Protein AF-L2FT21-F1 (afdb_monomer_lite)

Foldseek 3Di:
DDPDDDDDDDDLPQPPVNDPDCVPQPDPPQEKA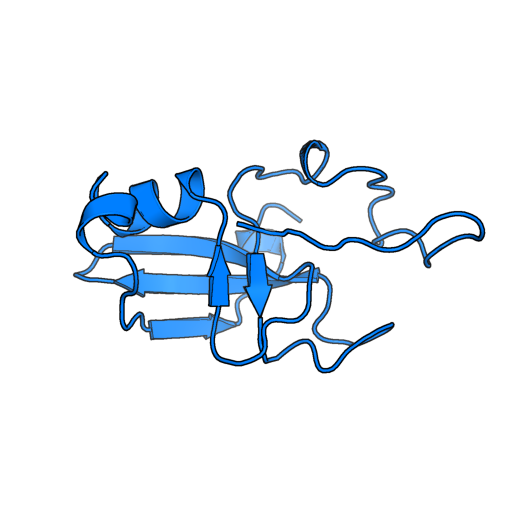AQQQVDRPRPLAQWWKWWADPNDIDIHGHHHHDVHGIDGDLVRQCSRVVNCCVVVVDDDIDIDTDDSVSSVD

Structure (mmCIF, N/CA/C/O backbone):
data_AF-L2FT21-F1
#
_entry.id   AF-L2FT21-F1
#
loop_
_atom_site.group_PDB
_atom_site.id
_atom_site.type_symbol
_atom_site.label_atom_id
_atom_site.label_alt_id
_atom_site.label_comp_id
_atom_site.label_asym_id
_atom_site.label_entity_id
_atom_site.label_seq_id
_atom_site.pdbx_PDB_ins_code
_atom_site.Cartn_x
_atom_site.Cartn_y
_atom_site.Cartn_z
_atom_site.occupancy
_atom_site.B_iso_or_equiv
_atom_site.auth_seq_id
_atom_site.auth_comp_id
_atom_site.auth_asym_id
_atom_site.auth_atom_id
_atom_site.pdbx_PDB_model_num
ATOM 1 N N . MET A 1 1 ? 5.868 16.435 5.038 1.00 33.75 1 MET A N 1
ATOM 2 C CA . MET A 1 1 ? 5.355 15.575 3.954 1.00 33.75 1 MET A CA 1
ATOM 3 C C . MET A 1 1 ? 5.964 16.078 2.662 1.00 33.75 1 MET A C 1
ATOM 5 O O . MET A 1 1 ? 5.374 16.906 1.987 1.00 33.75 1 MET A O 1
ATOM 9 N N . THR A 1 2 ? 7.195 15.671 2.380 1.00 24.69 2 THR A N 1
ATOM 10 C CA . THR A 1 2 ? 7.812 15.947 1.085 1.00 24.69 2 THR A CA 1
ATOM 11 C C . THR A 1 2 ? 7.735 14.632 0.348 1.00 24.69 2 THR A C 1
ATOM 13 O O . THR A 1 2 ? 8.302 13.647 0.805 1.00 24.69 2 THR A O 1
ATOM 16 N N . VAL A 1 3 ? 6.956 14.606 -0.724 1.00 39.00 3 VAL A N 1
ATOM 17 C CA . VAL A 1 3 ? 7.134 13.666 -1.825 1.00 39.00 3 VAL A CA 1
ATOM 18 C C . VAL A 1 3 ? 8.118 14.378 -2.748 1.00 39.00 3 VAL A C 1
ATOM 20 O O . VAL A 1 3 ? 7.698 15.285 -3.467 1.00 39.00 3 VAL A O 1
ATOM 23 N N . PRO A 1 4 ? 9.432 14.098 -2.701 1.00 31.39 4 PRO A N 1
ATOM 24 C CA . PRO A 1 4 ? 10.291 14.495 -3.788 1.00 31.39 4 PRO A CA 1
ATOM 25 C C . PRO A 1 4 ? 10.144 13.407 -4.846 1.00 31.39 4 PRO A C 1
ATOM 27 O O . PRO A 1 4 ? 10.786 12.366 -4.771 1.00 31.39 4 PRO A O 1
ATOM 30 N N . ALA A 1 5 ? 9.292 13.661 -5.832 1.00 50.59 5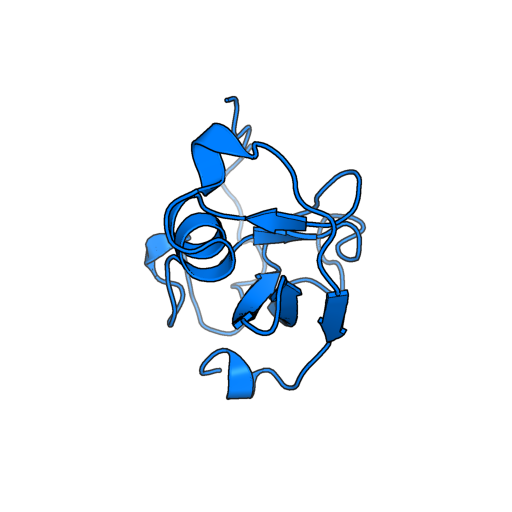 ALA A N 1
ATOM 31 C CA . ALA A 1 5 ? 9.537 13.137 -7.162 1.00 50.59 5 ALA A CA 1
ATOM 32 C C . ALA A 1 5 ? 10.454 14.139 -7.885 1.00 50.59 5 ALA A C 1
ATOM 34 O O . ALA A 1 5 ? 10.022 15.261 -8.153 1.00 50.59 5 ALA A O 1
ATOM 35 N N . PRO A 1 6 ? 11.704 13.774 -8.206 1.00 40.84 6 PRO A N 1
ATOM 36 C CA . PRO A 1 6 ? 12.435 14.356 -9.325 1.00 40.84 6 PRO A CA 1
ATOM 37 C C . PRO A 1 6 ? 12.613 13.243 -10.384 1.00 40.84 6 PRO A C 1
ATOM 39 O O . PRO A 1 6 ? 13.090 12.163 -10.062 1.00 40.84 6 PRO A O 1
ATOM 42 N N . SER A 1 7 ? 12.291 13.355 -11.677 1.00 38.41 7 SER A N 1
ATOM 43 C CA . SER A 1 7 ? 12.218 14.505 -12.594 1.00 38.41 7 SER A CA 1
ATOM 44 C C . SER A 1 7 ? 11.678 14.003 -13.960 1.00 38.41 7 SER A C 1
ATOM 46 O O . SER A 1 7 ? 11.978 12.858 -14.303 1.00 38.41 7 SER A O 1
ATOM 48 N N . PRO A 1 8 ? 10.999 14.799 -14.813 1.00 59.09 8 PRO A N 1
ATOM 49 C CA . PRO A 1 8 ? 11.028 14.600 -16.271 1.00 59.09 8 PRO A CA 1
ATOM 50 C C . PRO A 1 8 ? 12.165 15.458 -16.889 1.00 59.09 8 PRO A C 1
ATOM 52 O O . PRO A 1 8 ? 12.589 16.401 -16.218 1.00 59.09 8 PRO A O 1
ATOM 55 N N . PRO A 1 9 ? 12.682 15.217 -18.121 1.00 52.50 9 PRO A N 1
ATOM 56 C CA . PRO A 1 9 ? 12.021 14.572 -19.263 1.00 52.50 9 PRO A CA 1
ATOM 57 C C . PRO A 1 9 ? 12.931 13.616 -20.076 1.00 52.50 9 PRO A C 1
ATOM 59 O O . PRO A 1 9 ? 13.885 14.046 -20.715 1.00 52.50 9 PRO A O 1
ATOM 62 N N . SER A 1 10 ? 12.627 12.322 -20.116 1.00 39.94 10 SER A N 1
ATOM 63 C CA . SER A 1 10 ? 13.055 11.332 -21.135 1.00 39.94 10 SER A CA 1
ATOM 64 C C . SER A 1 10 ? 12.437 10.002 -20.717 1.00 39.94 10 SER A C 1
ATOM 66 O O . SER A 1 10 ? 12.293 9.803 -19.512 1.00 39.94 10 SER A O 1
ATOM 68 N N . PRO A 1 11 ? 11.962 9.152 -21.643 1.00 42.22 11 PRO A N 1
ATOM 69 C CA . PRO A 1 11 ? 10.893 8.218 -21.339 1.00 42.22 11 PRO A CA 1
ATOM 70 C C . PRO A 1 11 ? 11.384 7.251 -20.267 1.00 42.22 11 PRO A C 1
ATOM 72 O O . PRO A 1 11 ? 12.195 6.368 -20.541 1.00 42.22 11 PRO A O 1
ATOM 75 N N . ALA A 1 12 ? 10.884 7.414 -19.037 1.00 42.59 12 ALA A N 1
ATOM 76 C CA . ALA A 1 12 ? 10.812 6.282 -18.137 1.00 42.59 12 ALA A CA 1
ATOM 77 C C . ALA A 1 12 ? 10.160 5.176 -18.971 1.00 42.59 12 ALA A C 1
ATOM 79 O O . ALA A 1 12 ? 9.180 5.493 -19.664 1.00 42.59 12 ALA A O 1
ATOM 80 N N . PRO A 1 13 ? 10.717 3.949 -19.001 1.00 41.47 13 PRO A N 1
ATOM 81 C CA . PRO A 1 13 ? 10.036 2.849 -19.657 1.00 41.47 13 PRO A CA 1
ATOM 82 C C . PRO A 1 13 ? 8.629 2.909 -19.103 1.00 41.47 13 PRO A C 1
ATOM 84 O O . PRO A 1 13 ? 8.450 2.891 -17.882 1.00 41.47 13 PRO A O 1
ATOM 87 N N . THR A 1 14 ? 7.677 3.193 -19.993 1.00 44.28 14 THR A N 1
ATOM 88 C CA . THR A 1 14 ? 6.263 3.276 -19.669 1.00 44.28 14 THR A CA 1
ATOM 89 C C . THR A 1 14 ? 6.029 2.170 -18.668 1.00 44.28 14 THR A C 1
ATOM 91 O O . THR A 1 14 ? 6.322 1.017 -19.004 1.00 44.28 14 THR A O 1
ATOM 94 N N . ALA A 1 15 ? 5.571 2.498 -17.446 1.00 46.62 15 ALA A N 1
ATOM 95 C CA . ALA A 1 15 ? 4.937 1.484 -16.609 1.00 46.62 15 ALA A CA 1
ATOM 96 C C . ALA A 1 15 ? 4.114 0.650 -17.595 1.00 46.62 15 ALA A C 1
ATOM 98 O O . ALA A 1 15 ? 3.443 1.307 -18.397 1.00 46.62 15 ALA A O 1
ATOM 99 N N . PRO A 1 16 ? 4.262 -0.687 -17.674 1.00 46.19 16 PRO A N 1
ATOM 100 C CA . PRO A 1 16 ? 3.936 -1.485 -18.871 1.00 46.19 16 PRO A CA 1
ATOM 101 C C . PRO A 1 16 ? 2.539 -1.241 -19.489 1.00 46.19 16 PRO A C 1
ATOM 103 O O . PRO A 1 16 ? 2.264 -1.649 -20.611 1.00 46.19 16 PRO A O 1
ATOM 106 N N . ASN A 1 17 ? 1.695 -0.502 -18.771 1.00 51.22 17 ASN A N 1
ATOM 107 C CA . ASN A 1 17 ? 0.319 -0.114 -19.010 1.00 51.22 17 ASN A CA 1
ATOM 108 C C . ASN A 1 17 ? 0.119 1.372 -19.435 1.00 51.22 17 ASN A C 1
ATOM 110 O O . ASN A 1 17 ? -1.013 1.844 -19.463 1.00 51.22 17 ASN A O 1
ATOM 114 N N . GLY A 1 18 ? 1.172 2.146 -19.739 1.00 54.28 18 GLY A N 1
ATOM 115 C CA . GLY A 1 18 ? 1.067 3.508 -20.303 1.00 54.28 18 GLY A CA 1
ATOM 116 C C . GLY A 1 18 ? 0.664 4.626 -19.325 1.00 54.28 18 GLY A C 1
ATOM 117 O O . GLY A 1 18 ? 0.209 5.689 -19.748 1.00 54.28 18 GLY A O 1
ATOM 118 N N . TRP A 1 19 ? 0.808 4.420 -18.015 1.00 59.34 19 TRP A N 1
ATOM 119 C CA . TRP A 1 19 ? 0.395 5.405 -17.010 1.00 59.34 19 TRP A CA 1
ATOM 120 C C . TRP A 1 19 ? 1.408 6.544 -16.854 1.00 59.34 19 TRP A C 1
ATOM 122 O O . TRP A 1 19 ? 2.566 6.314 -16.517 1.00 59.34 19 TRP A O 1
ATOM 132 N N . GLN A 1 20 ? 0.954 7.784 -17.072 1.00 62.22 20 GLN A N 1
ATOM 133 C CA . GLN A 1 20 ? 1.779 8.996 -16.944 1.00 62.22 20 GLN A CA 1
ATOM 134 C C . GLN A 1 20 ? 1.686 9.662 -15.564 1.00 62.22 20 GLN A C 1
ATOM 136 O O . GLN A 1 20 ? 2.562 10.438 -15.191 1.00 62.22 20 GLN A O 1
ATOM 141 N N . THR A 1 21 ? 0.631 9.373 -14.801 1.00 65.25 21 THR A N 1
ATOM 142 C CA . THR A 1 21 ? 0.407 9.926 -13.462 1.00 65.25 21 THR A CA 1
ATOM 143 C C . THR A 1 21 ? -0.044 8.822 -12.510 1.00 65.25 21 THR A C 1
ATOM 145 O O . THR A 1 21 ? -0.665 7.842 -12.922 1.00 65.25 21 THR A O 1
ATOM 148 N N . GLN A 1 22 ? 0.231 8.996 -11.216 1.00 65.62 22 GLN A N 1
ATOM 149 C CA . GLN A 1 22 ? -0.225 8.081 -10.161 1.00 65.62 22 GLN A CA 1
ATOM 150 C C . GLN A 1 22 ? -1.755 7.923 -10.138 1.00 65.62 22 GLN A C 1
ATOM 152 O O . GLN A 1 22 ? -2.261 6.850 -9.826 1.00 65.62 22 GLN A O 1
ATOM 157 N N . ALA A 1 23 ? -2.488 8.973 -10.519 1.00 62.81 23 ALA A N 1
ATOM 158 C CA . ALA A 1 23 ? -3.946 8.965 -10.606 1.00 62.81 23 ALA A CA 1
ATOM 159 C C . ALA A 1 23 ? -4.488 8.051 -11.721 1.00 62.81 23 ALA A C 1
ATOM 161 O O . ALA A 1 23 ? -5.631 7.616 -11.641 1.00 62.81 23 ALA A O 1
ATOM 162 N N . ASN A 1 24 ? -3.673 7.735 -12.734 1.00 65.25 24 ASN A N 1
ATOM 163 C CA . ASN A 1 24 ? -4.069 6.868 -13.845 1.00 65.25 24 ASN A CA 1
ATOM 164 C C . ASN A 1 24 ? -3.871 5.375 -13.534 1.00 65.25 24 ASN A C 1
ATOM 166 O O . ASN A 1 24 ? -4.191 4.529 -14.367 1.00 65.25 24 ASN A O 1
ATOM 170 N N . VAL A 1 25 ? -3.347 5.039 -12.350 1.00 69.62 25 VAL A N 1
ATOM 171 C CA . VAL A 1 25 ? -3.252 3.656 -11.881 1.00 69.62 25 VAL A CA 1
ATOM 172 C C . VAL A 1 25 ? -4.663 3.105 -11.682 1.00 69.62 25 VAL A C 1
ATOM 174 O O . VAL A 1 25 ? -5.472 3.716 -10.986 1.00 69.62 25 VAL A O 1
ATOM 177 N N . ALA A 1 26 ? -4.944 1.927 -12.248 1.00 64.88 26 ALA A N 1
ATOM 178 C CA . ALA A 1 26 ? -6.282 1.319 -12.301 1.00 64.88 26 ALA A CA 1
ATOM 179 C C . ALA A 1 26 ? -7.010 1.220 -10.945 1.00 64.88 26 ALA A C 1
ATOM 181 O O . ALA A 1 26 ? -8.236 1.148 -10.905 1.00 64.88 26 ALA A O 1
ATOM 182 N N . ARG A 1 27 ? -6.270 1.218 -9.830 1.00 71.62 27 ARG A N 1
ATOM 183 C CA . ARG A 1 27 ? -6.818 1.159 -8.469 1.00 71.62 27 ARG A CA 1
ATOM 184 C C . ARG A 1 27 ? -6.350 2.306 -7.579 1.00 71.62 27 ARG A C 1
ATOM 186 O O . ARG A 1 27 ? -6.212 2.110 -6.380 1.00 71.62 27 ARG A O 1
ATOM 193 N N . PHE A 1 28 ? -6.083 3.496 -8.115 1.00 72.62 28 PHE A N 1
ATOM 194 C CA . PHE A 1 28 ? -5.833 4.660 -7.258 1.00 72.62 28 PHE A CA 1
ATOM 195 C C . PHE A 1 28 ? -6.987 4.833 -6.239 1.00 72.62 28 PHE A C 1
ATOM 197 O O . PHE A 1 28 ? -8.149 4.728 -6.636 1.00 72.62 28 PHE A O 1
ATOM 204 N N . PRO A 1 29 ? -6.716 5.079 -4.939 1.00 79.69 29 PRO A N 1
ATOM 205 C CA . PRO A 1 29 ? -5.433 5.416 -4.312 1.00 79.69 29 PRO A CA 1
ATOM 206 C C . PRO A 1 29 ? -4.638 4.229 -3.723 1.00 79.69 29 PRO A C 1
ATOM 208 O O . PRO A 1 29 ? -3.766 4.452 -2.889 1.00 79.69 29 PRO A O 1
ATOM 211 N N . TYR A 1 30 ? -4.893 2.977 -4.113 1.00 88.12 30 TYR A N 1
ATOM 212 C CA . TYR A 1 30 ? -4.177 1.787 -3.620 1.00 88.12 30 TYR A CA 1
ATOM 213 C C . TYR A 1 30 ? -2.785 1.613 -4.247 1.00 88.12 30 TYR A C 1
ATOM 215 O O . TYR A 1 30 ? -2.481 0.626 -4.919 1.00 88.12 30 TYR A O 1
ATOM 223 N N . ILE A 1 31 ? -1.925 2.596 -4.012 1.00 87.38 31 ILE A N 1
ATOM 224 C CA . ILE A 1 31 ? -0.532 2.617 -4.453 1.00 87.38 31 ILE A CA 1
ATOM 225 C C . ILE A 1 31 ? 0.381 2.995 -3.290 1.00 87.38 31 ILE A C 1
ATOM 227 O O . ILE A 1 31 ? -0.049 3.628 -2.318 1.00 87.38 31 ILE A O 1
ATOM 231 N N . GLY A 1 32 ? 1.654 2.636 -3.403 1.00 87.81 32 GLY A N 1
ATOM 232 C CA . GLY A 1 32 ? 2.650 3.037 -2.427 1.00 87.81 32 GLY A CA 1
ATOM 233 C C . GLY A 1 32 ? 4.081 2.756 -2.851 1.00 87.81 32 GLY A C 1
ATOM 234 O O . GLY A 1 32 ? 4.341 2.134 -3.882 1.00 87.81 32 GLY A O 1
ATOM 235 N N . GLY A 1 33 ? 5.006 3.226 -2.025 1.00 87.75 33 GLY A N 1
ATOM 236 C CA . GLY A 1 33 ? 6.401 2.831 -2.087 1.00 87.75 33 GLY A CA 1
ATOM 237 C C . GLY A 1 33 ? 6.653 1.557 -1.285 1.00 87.75 33 GLY A C 1
ATOM 238 O O . GLY A 1 33 ? 5.979 1.327 -0.280 1.00 87.75 33 GLY A O 1
ATOM 239 N N . SER A 1 34 ? 7.627 0.756 -1.708 1.00 88.56 34 SER A N 1
ATOM 240 C CA . SER A 1 34 ? 8.079 -0.451 -1.010 1.00 88.56 34 SER A CA 1
ATOM 241 C C . SER A 1 34 ? 9.603 -0.495 -0.952 1.00 88.56 34 SER A C 1
ATOM 243 O O . SER A 1 34 ? 10.277 -0.086 -1.898 1.00 88.56 34 SER A O 1
ATOM 245 N N . ASP A 1 35 ? 10.149 -1.021 0.136 1.00 88.38 35 ASP A N 1
ATOM 246 C CA . ASP A 1 35 ? 11.575 -1.338 0.262 1.00 88.38 35 ASP A CA 1
ATOM 247 C C . ASP A 1 35 ? 12.032 -2.483 -0.650 1.00 88.38 35 ASP A C 1
ATOM 249 O O . ASP A 1 35 ? 13.213 -2.577 -0.983 1.00 88.38 35 ASP A O 1
ATOM 253 N N . ALA A 1 36 ? 11.101 -3.291 -1.164 1.00 85.44 36 ALA A N 1
ATOM 254 C CA . ALA A 1 36 ? 11.385 -4.252 -2.223 1.00 85.44 36 ALA A CA 1
ATOM 255 C C . ALA A 1 36 ? 11.834 -3.565 -3.530 1.00 85.44 36 ALA A C 1
ATOM 257 O O . ALA A 1 36 ? 12.539 -4.170 -4.346 1.00 85.44 36 ALA A O 1
ATOM 258 N N . ILE A 1 37 ? 11.458 -2.302 -3.757 1.00 82.88 37 ILE A N 1
ATOM 259 C CA . ILE A 1 37 ? 11.875 -1.525 -4.928 1.00 82.88 37 ILE A CA 1
ATOM 260 C C . ILE A 1 37 ? 13.223 -0.878 -4.618 1.00 82.88 37 ILE A C 1
ATOM 262 O O . ILE A 1 37 ? 13.286 0.273 -4.225 1.00 82.88 37 ILE A O 1
ATOM 266 N N . ALA A 1 38 ? 14.319 -1.604 -4.841 1.00 78.62 38 ALA A N 1
ATOM 267 C CA . ALA A 1 38 ? 15.675 -1.114 -4.550 1.00 78.62 38 ALA A CA 1
ATOM 268 C C . ALA A 1 38 ? 16.083 0.185 -5.288 1.00 78.62 38 ALA A C 1
ATOM 270 O O . ALA A 1 38 ? 17.088 0.802 -4.943 1.00 78.62 38 ALA A O 1
ATOM 271 N N . GLY A 1 39 ? 15.341 0.594 -6.323 1.00 74.44 39 GLY A N 1
ATOM 272 C CA . GLY A 1 39 ? 15.594 1.823 -7.067 1.00 74.44 39 GLY A CA 1
ATOM 273 C C . GLY A 1 39 ? 15.030 1.796 -8.484 1.00 74.44 39 GLY A C 1
ATOM 274 O O . GLY A 1 39 ? 14.125 1.024 -8.812 1.00 74.44 39 GLY A O 1
ATOM 275 N N . TRP A 1 40 ? 15.583 2.662 -9.332 1.00 69.69 40 TRP A N 1
ATOM 276 C CA . TRP A 1 40 ? 15.189 2.790 -10.732 1.00 69.69 40 TRP A CA 1
ATOM 277 C C . TRP A 1 40 ? 15.344 1.465 -11.495 1.00 69.69 40 TRP A C 1
ATOM 279 O O . TRP A 1 40 ? 16.334 0.756 -11.325 1.00 69.69 40 TRP A O 1
ATOM 289 N N . ASN A 1 41 ? 14.358 1.140 -12.339 1.00 70.19 41 ASN A N 1
ATOM 290 C CA . ASN A 1 41 ? 14.282 -0.114 -13.103 1.00 70.19 41 ASN A CA 1
ATOM 291 C C . ASN A 1 41 ? 14.318 -1.394 -12.238 1.00 70.19 41 ASN A C 1
ATOM 293 O O . ASN A 1 41 ? 14.739 -2.455 -12.698 1.00 70.19 41 ASN A O 1
ATOM 297 N N . SER A 1 42 ? 13.886 -1.306 -10.975 1.00 71.88 42 SER A N 1
ATOM 298 C CA . SER A 1 42 ? 13.729 -2.489 -10.130 1.00 71.88 42 SER A CA 1
ATOM 299 C C . SER A 1 42 ? 12.684 -3.444 -10.724 1.00 71.88 42 SER A C 1
ATOM 301 O O . SER A 1 42 ? 11.596 -2.990 -11.088 1.00 71.88 42 SER A O 1
ATOM 303 N N . PRO A 1 43 ? 12.945 -4.765 -10.746 1.00 77.94 43 PRO A N 1
ATOM 304 C CA . PRO A 1 43 ? 11.960 -5.758 -11.180 1.00 77.94 43 PRO A CA 1
ATOM 305 C C . PRO A 1 43 ? 10.738 -5.825 -10.252 1.00 77.94 43 PRO A C 1
ATOM 307 O O . PRO A 1 43 ? 9.704 -6.363 -10.633 1.00 77.94 43 PRO A O 1
ATOM 310 N N . ASN A 1 44 ? 10.847 -5.267 -9.042 1.00 79.56 44 ASN A N 1
ATOM 311 C CA . ASN A 1 44 ? 9.744 -5.187 -8.091 1.00 79.56 44 ASN A CA 1
ATOM 312 C C . ASN A 1 44 ? 8.850 -3.961 -8.323 1.00 79.56 44 ASN A C 1
ATOM 314 O O . ASN A 1 44 ? 7.802 -3.839 -7.684 1.00 79.56 44 ASN A O 1
ATOM 318 N N . CYS A 1 45 ? 9.231 -3.056 -9.230 1.00 79.19 45 CYS A N 1
ATOM 319 C CA . CYS A 1 45 ? 8.378 -1.945 -9.625 1.00 79.19 45 CYS A CA 1
ATOM 320 C C . CYS A 1 45 ? 7.156 -2.472 -10.386 1.00 79.19 45 CYS A C 1
ATOM 322 O O . CYS A 1 45 ? 7.278 -3.267 -11.315 1.00 79.19 45 CYS A O 1
ATOM 324 N N . GLY A 1 46 ? 5.967 -2.042 -9.975 1.00 80.69 46 GLY A N 1
ATOM 325 C CA . GLY A 1 46 ? 4.707 -2.527 -10.521 1.00 80.69 46 GLY A CA 1
ATOM 326 C C . GLY A 1 46 ? 4.285 -3.893 -9.985 1.00 80.69 46 GLY A C 1
ATOM 327 O O . GLY A 1 46 ? 3.429 -4.517 -10.594 1.00 80.69 46 GLY A O 1
ATOM 328 N N . THR A 1 47 ? 4.842 -4.378 -8.872 1.00 86.62 47 THR A N 1
ATOM 329 C CA . THR A 1 47 ? 4.350 -5.603 -8.213 1.00 86.62 47 THR A CA 1
ATOM 330 C C . THR A 1 47 ? 3.151 -5.314 -7.307 1.00 86.62 47 THR A C 1
ATOM 332 O O . THR A 1 47 ? 3.026 -4.224 -6.744 1.00 86.62 47 THR A O 1
ATOM 335 N N . CYS A 1 48 ? 2.251 -6.292 -7.166 1.00 90.50 48 CYS A N 1
ATOM 336 C CA . CYS A 1 48 ? 1.081 -6.188 -6.297 1.00 90.50 48 CYS A CA 1
ATOM 337 C C . CYS A 1 48 ? 1.366 -6.821 -4.931 1.00 90.50 48 CYS A C 1
ATOM 339 O O . CYS A 1 48 ? 1.896 -7.930 -4.848 1.00 90.50 48 CYS A O 1
ATOM 341 N N . TRP A 1 49 ? 0.980 -6.126 -3.866 1.00 93.56 49 TRP A N 1
ATOM 342 C CA . TRP A 1 49 ? 1.196 -6.552 -2.489 1.00 93.56 49 TRP A CA 1
ATOM 343 C C . TRP A 1 49 ? -0.107 -6.511 -1.713 1.00 93.56 49 TRP A C 1
ATOM 345 O O . TRP A 1 49 ? -0.808 -5.504 -1.709 1.00 93.56 49 TRP A O 1
ATOM 355 N N . GLN A 1 50 ? -0.424 -7.601 -1.030 1.00 94.44 50 GLN A N 1
ATOM 356 C CA . GLN A 1 50 ? -1.493 -7.641 -0.053 1.00 94.44 50 GLN A CA 1
ATOM 357 C C . GLN A 1 50 ? -0.940 -7.231 1.311 1.00 94.44 50 GLN A C 1
ATOM 359 O O . GLN A 1 50 ? -0.011 -7.856 1.821 1.00 94.44 50 GLN A O 1
ATOM 364 N N . LEU A 1 51 ? -1.521 -6.186 1.893 1.00 93.69 51 LEU A N 1
ATOM 365 C CA . LEU A 1 51 ? -1.208 -5.716 3.234 1.00 93.69 51 LEU A CA 1
ATOM 366 C C . LEU A 1 51 ? -2.364 -6.032 4.168 1.00 93.69 51 LEU A C 1
ATOM 368 O O . LEU A 1 51 ? -3.493 -5.615 3.911 1.00 93.69 51 LEU A O 1
ATOM 372 N N . THR A 1 52 ? -2.068 -6.746 5.250 1.00 93.94 52 THR A N 1
ATOM 373 C CA . THR A 1 52 ? -3.053 -7.196 6.234 1.00 93.94 52 THR A CA 1
ATOM 374 C C . THR A 1 52 ? -2.759 -6.607 7.604 1.00 93.94 52 THR A C 1
ATOM 376 O O . THR A 1 52 ? -1.662 -6.762 8.138 1.00 93.94 52 THR A O 1
ATOM 379 N N . TYR A 1 53 ? -3.759 -5.967 8.200 1.00 92.94 53 TYR A N 1
ATOM 380 C CA . TYR A 1 53 ? -3.695 -5.368 9.526 1.00 92.94 53 TYR A CA 1
ATOM 381 C C . TYR A 1 53 ? -5.012 -5.608 10.262 1.00 92.94 53 TYR A C 1
ATOM 383 O O . TYR A 1 53 ? -6.081 -5.350 9.714 1.00 92.94 53 TYR A O 1
ATOM 391 N N . ASN A 1 54 ? -4.952 -6.122 11.495 1.00 90.81 54 ASN A N 1
ATOM 392 C CA . ASN A 1 54 ? -6.131 -6.406 12.328 1.00 90.81 54 ASN A CA 1
ATOM 393 C C . ASN A 1 54 ? -7.258 -7.164 11.591 1.00 90.81 54 ASN A C 1
ATOM 395 O O . ASN A 1 54 ? -8.438 -6.855 11.739 1.00 90.81 54 ASN A O 1
ATOM 399 N N . GLY A 1 55 ? -6.892 -8.145 10.758 1.00 90.50 55 GLY A N 1
ATOM 400 C CA . GLY A 1 55 ? -7.838 -8.952 9.976 1.00 90.50 55 GLY A CA 1
ATOM 401 C C . GLY A 1 55 ? -8.405 -8.267 8.726 1.00 90.50 55 GLY A C 1
ATOM 402 O O . GLY A 1 55 ? -9.138 -8.903 7.971 1.00 90.50 55 GLY A O 1
ATOM 403 N N . LYS A 1 56 ? -8.050 -7.004 8.460 1.00 93.00 56 LYS A N 1
ATOM 404 C CA . LYS A 1 56 ? -8.400 -6.292 7.228 1.00 93.00 56 LYS A CA 1
ATOM 405 C C . LYS A 1 56 ? -7.245 -6.356 6.241 1.00 93.00 56 LYS A C 1
ATOM 407 O O . LYS A 1 56 ? -6.104 -6.125 6.620 1.00 93.00 56 LYS A O 1
ATOM 412 N N . SER A 1 57 ? -7.553 -6.657 4.983 1.00 93.75 57 SER A N 1
ATOM 413 C CA . SER A 1 57 ? -6.560 -6.769 3.912 1.00 93.75 57 SER A CA 1
ATOM 414 C C . SER A 1 57 ? -6.851 -5.772 2.798 1.00 93.75 57 SER A C 1
ATOM 416 O O . SER A 1 57 ? -8.006 -5.616 2.400 1.00 93.75 57 SER A O 1
ATOM 418 N N . ILE A 1 58 ? -5.811 -5.129 2.275 1.00 93.44 58 ILE A N 1
ATOM 419 C CA . ILE A 1 58 ? -5.868 -4.302 1.066 1.00 93.44 58 ILE A CA 1
ATOM 420 C C . ILE A 1 58 ? -4.805 -4.766 0.075 1.00 93.44 58 ILE A C 1
ATOM 422 O O . ILE A 1 58 ? -3.768 -5.281 0.482 1.00 93.44 58 ILE A O 1
ATOM 426 N N . ASN A 1 59 ? -5.037 -4.550 -1.217 1.00 93.25 59 ASN A N 1
ATOM 427 C CA . ASN A 1 59 ? -4.049 -4.840 -2.253 1.00 93.25 59 ASN A CA 1
ATOM 428 C C . ASN A 1 59 ? -3.514 -3.518 -2.789 1.00 93.25 59 ASN A C 1
ATOM 430 O O . ASN A 1 59 ? -4.303 -2.692 -3.241 1.00 93.25 59 ASN A O 1
ATOM 434 N N . VAL A 1 60 ? -2.201 -3.328 -2.740 1.00 91.19 60 VAL A N 1
ATOM 435 C CA . VAL A 1 60 ? -1.524 -2.098 -3.143 1.00 91.19 60 VAL A CA 1
ATOM 436 C C . VAL A 1 60 ? -0.496 -2.384 -4.223 1.00 91.19 60 VAL A C 1
ATOM 438 O O . VAL A 1 60 ? 0.196 -3.403 -4.194 1.00 91.19 60 VAL A O 1
ATOM 441 N N . LEU A 1 61 ? -0.387 -1.469 -5.179 1.00 89.50 61 LEU A N 1
ATOM 442 C CA . LEU A 1 61 ? 0.647 -1.530 -6.200 1.00 89.50 61 LEU A CA 1
ATOM 443 C C . LEU A 1 61 ? 1.902 -0.800 -5.712 1.00 89.50 61 LEU A C 1
ATOM 445 O O . LEU A 1 61 ? 1.837 0.377 -5.344 1.00 89.50 61 LEU A O 1
ATOM 449 N N . ALA A 1 62 ? 3.040 -1.488 -5.735 1.00 88.50 62 ALA A N 1
ATOM 450 C CA . ALA A 1 62 ? 4.330 -0.891 -5.425 1.00 88.50 62 ALA A CA 1
ATOM 451 C C . ALA A 1 62 ? 4.837 -0.115 -6.651 1.00 88.50 62 ALA A C 1
ATOM 453 O O . ALA A 1 62 ? 5.102 -0.707 -7.697 1.00 88.50 62 ALA A O 1
ATOM 454 N N . VAL A 1 63 ? 4.941 1.208 -6.542 1.00 81.69 63 VAL A N 1
ATOM 455 C CA . VAL A 1 63 ? 5.287 2.106 -7.664 1.00 81.69 63 VAL A CA 1
ATOM 456 C C . VAL A 1 63 ? 6.495 2.997 -7.383 1.00 81.69 63 VAL A C 1
ATOM 458 O O . VAL A 1 63 ? 6.944 3.707 -8.278 1.00 81.69 63 VAL A O 1
ATOM 461 N N . ASP A 1 64 ? 7.014 2.966 -6.157 1.00 82.56 64 ASP A N 1
ATOM 462 C CA . ASP A 1 64 ? 8.148 3.784 -5.732 1.00 82.56 64 ASP A CA 1
ATOM 463 C C . ASP A 1 64 ? 9.013 3.044 -4.699 1.00 82.56 64 ASP A C 1
ATOM 465 O O . ASP A 1 64 ? 8.588 2.061 -4.090 1.00 82.56 64 ASP A O 1
ATOM 469 N N . HIS A 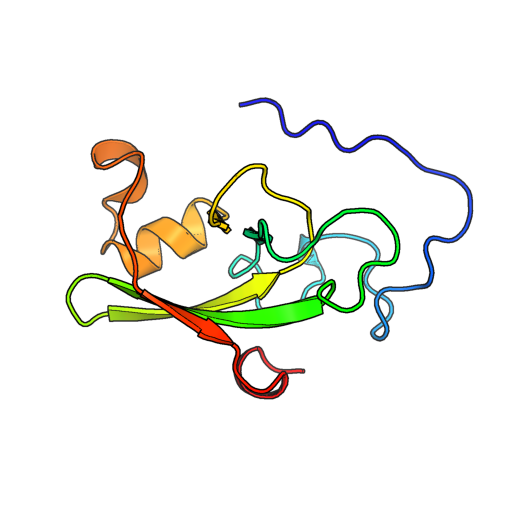1 65 ? 10.230 3.518 -4.478 1.00 82.88 65 HIS A N 1
ATOM 470 C CA . HIS A 1 65 ? 11.074 3.033 -3.393 1.00 82.88 65 HIS A CA 1
ATOM 471 C C . HIS A 1 65 ? 10.617 3.618 -2.049 1.00 82.88 65 HIS A C 1
ATOM 473 O O . HIS A 1 65 ? 10.355 4.814 -1.917 1.00 82.88 65 HIS A O 1
ATOM 479 N N . ALA A 1 66 ? 10.578 2.780 -1.015 1.00 87.31 66 ALA A N 1
ATOM 480 C CA . ALA A 1 66 ? 10.489 3.217 0.374 1.00 87.31 66 ALA A CA 1
ATOM 481 C C . ALA A 1 66 ? 11.743 2.769 1.126 1.00 87.31 66 ALA A C 1
ATOM 483 O O . ALA A 1 66 ? 12.196 1.650 0.953 1.00 87.31 66 ALA A O 1
ATOM 484 N N . GLY A 1 67 ? 12.287 3.614 2.006 1.00 81.50 67 GLY A N 1
ATOM 485 C CA . GLY A 1 67 ? 13.511 3.258 2.737 1.00 81.50 67 GLY A CA 1
ATOM 486 C C . GLY A 1 67 ? 13.367 2.051 3.678 1.00 81.50 67 GLY A C 1
ATOM 487 O O . GLY A 1 67 ? 14.368 1.432 4.018 1.00 81.50 67 GLY A O 1
ATOM 488 N N . SER A 1 68 ? 12.150 1.732 4.129 1.00 86.00 68 SER A N 1
ATOM 489 C CA . SER A 1 68 ? 11.844 0.527 4.910 1.00 86.00 68 SER A CA 1
ATOM 490 C C . SER A 1 68 ? 10.334 0.283 4.938 1.00 86.00 68 SER A C 1
ATOM 492 O O . SER A 1 68 ? 9.564 1.210 5.214 1.00 86.00 68 SER A O 1
ATOM 494 N N . GLY A 1 69 ? 9.920 -0.959 4.685 1.00 89.25 69 GLY A N 1
ATOM 495 C CA . GLY A 1 69 ? 8.525 -1.376 4.635 1.00 89.25 69 GLY A CA 1
ATOM 496 C C . GLY A 1 69 ? 7.756 -0.725 3.487 1.00 89.25 69 GLY A C 1
ATOM 497 O O . GLY A 1 69 ? 8.230 -0.672 2.353 1.00 89.25 69 GLY A O 1
ATOM 498 N N . PHE A 1 70 ? 6.554 -0.227 3.787 1.00 89.38 70 PHE A N 1
ATOM 499 C CA . PHE A 1 70 ? 5.649 0.363 2.803 1.00 89.38 70 PHE A CA 1
ATOM 500 C C . PHE A 1 70 ? 5.236 1.787 3.182 1.00 89.38 70 PHE A C 1
ATOM 502 O O . PHE A 1 70 ? 4.842 2.048 4.318 1.00 89.38 70 PHE A O 1
ATOM 509 N N . ASN A 1 71 ? 5.251 2.688 2.199 1.00 89.50 71 ASN A N 1
ATOM 510 C CA . ASN A 1 71 ? 4.694 4.037 2.301 1.00 89.50 71 ASN A CA 1
ATOM 511 C C . ASN A 1 71 ? 3.452 4.124 1.416 1.00 89.50 71 ASN A C 1
ATOM 513 O O . ASN A 1 71 ? 3.567 4.148 0.194 1.00 89.50 71 ASN A O 1
ATOM 517 N N . LEU A 1 72 ? 2.266 4.162 2.016 1.00 89.00 72 LEU A N 1
ATOM 518 C CA . LEU A 1 72 ? 1.000 4.122 1.284 1.00 89.00 72 LEU A CA 1
ATOM 519 C C . LEU A 1 72 ? 0.374 5.506 1.143 1.00 89.00 72 LEU A C 1
ATOM 521 O O . LEU A 1 72 ? 0.585 6.388 1.977 1.00 89.00 72 LEU A O 1
ATOM 525 N N . ALA A 1 73 ? -0.481 5.670 0.133 1.00 87.81 73 ALA A N 1
ATOM 526 C CA . ALA A 1 73 ? -1.392 6.805 0.104 1.00 87.81 73 ALA A CA 1
ATOM 527 C C . ALA A 1 73 ? -2.314 6.795 1.340 1.00 87.81 73 ALA A C 1
ATOM 529 O O . ALA A 1 73 ? -2.770 5.739 1.786 1.00 87.81 73 ALA A O 1
ATOM 530 N N . LEU A 1 74 ? -2.651 7.983 1.855 1.00 88.12 74 LEU A N 1
ATOM 531 C CA . LEU A 1 74 ? -3.489 8.131 3.051 1.00 88.12 74 LEU A CA 1
ATOM 532 C C . LEU A 1 74 ? -4.842 7.411 2.916 1.00 88.12 74 LEU A C 1
ATOM 534 O O . LEU A 1 74 ? -5.317 6.824 3.881 1.00 88.12 74 LEU A O 1
ATOM 538 N N . GLY A 1 75 ? -5.443 7.414 1.720 1.00 87.88 75 GLY A N 1
ATOM 539 C CA . GLY A 1 75 ? -6.683 6.679 1.441 1.00 87.88 75 GLY A CA 1
ATOM 540 C C . GLY A 1 75 ? -6.530 5.168 1.632 1.00 87.88 75 GLY A C 1
ATOM 541 O O . GLY A 1 75 ? -7.321 4.560 2.344 1.00 87.88 75 GLY A O 1
ATOM 542 N N . ALA A 1 76 ? -5.458 4.579 1.093 1.00 89.75 76 ALA A N 1
ATOM 543 C CA . ALA A 1 76 ? -5.171 3.156 1.258 1.00 89.75 7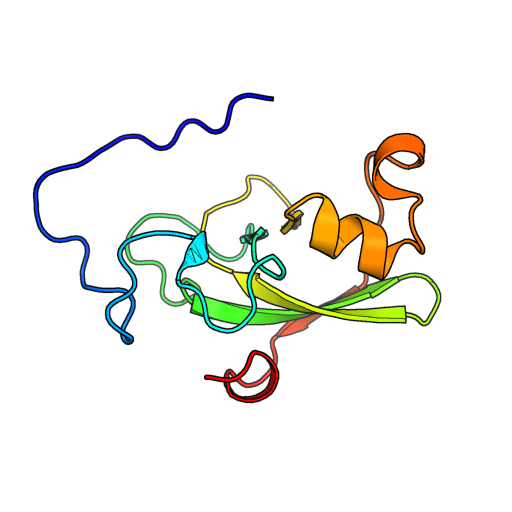6 ALA A CA 1
ATOM 544 C C . ALA A 1 76 ? -4.898 2.796 2.727 1.00 89.75 76 ALA A C 1
ATOM 546 O O . ALA A 1 76 ? -5.439 1.820 3.241 1.00 89.75 76 ALA A O 1
ATOM 547 N N . MET A 1 77 ? -4.113 3.609 3.440 1.00 90.50 77 MET A N 1
ATOM 548 C CA . MET A 1 77 ? -3.855 3.366 4.861 1.00 90.50 77 MET A CA 1
ATOM 549 C C . MET A 1 77 ? -5.119 3.539 5.712 1.00 90.50 77 MET A C 1
ATOM 551 O O . MET A 1 77 ? -5.332 2.765 6.643 1.00 90.50 77 MET A O 1
ATOM 555 N N . ASN A 1 78 ? -5.983 4.508 5.394 1.00 91.94 78 ASN A N 1
ATOM 556 C CA . ASN A 1 78 ? -7.280 4.660 6.053 1.00 91.94 78 ASN A CA 1
ATOM 557 C C . ASN A 1 78 ? -8.154 3.435 5.816 1.00 91.94 78 ASN A C 1
ATOM 559 O O . ASN A 1 78 ? -8.755 2.934 6.762 1.00 91.94 78 ASN A O 1
ATOM 563 N N . ASP A 1 79 ? -8.173 2.896 4.603 1.00 92.25 79 ASP A N 1
ATOM 564 C CA . ASP A 1 79 ? -8.897 1.661 4.351 1.00 92.25 79 ASP A CA 1
ATOM 565 C C . ASP A 1 79 ? -8.323 0.517 5.177 1.00 92.25 79 ASP A C 1
ATOM 567 O O . ASP A 1 79 ? -9.085 -0.161 5.851 1.00 92.25 79 ASP A O 1
ATOM 571 N N . LEU A 1 80 ? -7.006 0.346 5.250 1.00 91.50 80 LEU A N 1
ATOM 572 C CA . LEU A 1 80 ? -6.395 -0.708 6.066 1.00 91.50 80 LEU A CA 1
ATOM 573 C C . LEU A 1 80 ? -6.660 -0.550 7.577 1.00 91.50 80 LEU A C 1
ATOM 575 O O . LEU A 1 80 ? -6.824 -1.539 8.285 1.00 91.50 80 LEU A O 1
ATOM 579 N N . THR A 1 81 ? -6.741 0.687 8.067 1.00 92.81 81 THR A N 1
ATOM 580 C CA . THR A 1 81 ? -6.847 1.021 9.502 1.00 92.81 81 THR A CA 1
ATOM 581 C C . THR A 1 81 ? -8.247 1.444 9.947 1.00 92.81 81 THR A C 1
ATOM 583 O O . THR A 1 81 ? -8.431 1.881 11.078 1.00 92.81 81 THR A O 1
ATOM 586 N N . ASN A 1 82 ? -9.249 1.326 9.073 1.00 91.56 82 ASN A N 1
ATOM 587 C CA . ASN A 1 82 ? -10.624 1.760 9.335 1.00 91.56 82 ASN A CA 1
ATOM 588 C C . ASN A 1 82 ? -10.753 3.266 9.670 1.00 91.56 82 ASN A C 1
ATOM 590 O O . ASN A 1 82 ? -11.467 3.658 10.591 1.00 91.56 82 ASN A O 1
ATOM 594 N N . GLY A 1 83 ? -10.041 4.109 8.918 1.00 91.44 83 GLY A N 1
ATOM 595 C CA . GLY A 1 83 ? -10.059 5.571 9.033 1.00 91.44 83 GLY A CA 1
ATOM 596 C C . GLY A 1 83 ? -9.108 6.142 10.087 1.00 91.44 83 GLY A C 1
ATOM 597 O O . GLY A 1 83 ? -9.242 7.310 10.446 1.00 91.44 83 GLY A O 1
ATOM 598 N N . GLN A 1 84 ? -8.174 5.334 10.599 1.00 89.81 84 GLN A N 1
ATOM 599 C CA . GLN A 1 84 ? -7.288 5.703 11.707 1.00 89.81 84 GLN A CA 1
ATOM 600 C C . GLN A 1 84 ? -5.847 6.016 11.272 1.00 89.81 84 GLN A C 1
ATOM 602 O O . GLN A 1 84 ? -4.941 6.051 12.106 1.00 89.81 84 GLN A O 1
ATOM 607 N N . ALA A 1 85 ? -5.594 6.237 9.978 1.00 88.31 85 ALA A N 1
ATOM 608 C CA . ALA A 1 85 ? -4.230 6.349 9.465 1.00 88.31 85 ALA A CA 1
ATOM 609 C C . ALA A 1 85 ? -3.460 7.523 10.084 1.00 88.31 85 ALA A C 1
ATOM 611 O O . ALA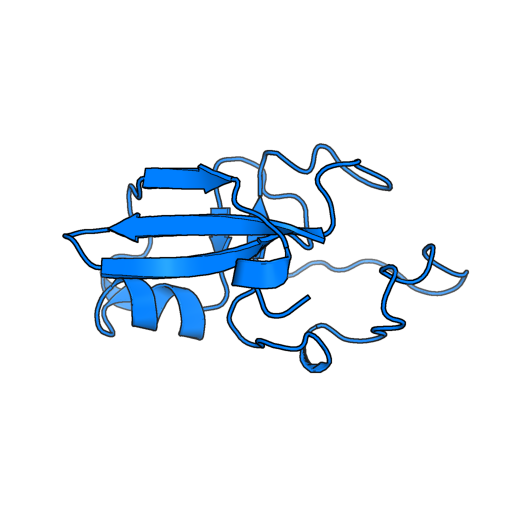 A 1 85 ? -2.297 7.371 10.449 1.00 88.31 85 ALA A O 1
ATOM 612 N N . ASN A 1 86 ? -4.115 8.675 10.259 1.00 89.19 86 ASN A N 1
ATOM 613 C CA . ASN A 1 86 ? -3.493 9.862 10.854 1.00 89.19 86 ASN A CA 1
ATOM 614 C C . ASN A 1 86 ? -3.219 9.694 12.355 1.00 89.19 86 ASN A C 1
ATOM 616 O O . ASN A 1 86 ? -2.244 10.238 12.862 1.00 89.19 86 ASN A O 1
ATOM 620 N N . GLN A 1 87 ? -4.086 8.968 13.064 1.00 87.00 87 GLN A N 1
ATOM 621 C CA . GLN A 1 87 ? -3.971 8.737 14.502 1.00 87.00 87 GLN A CA 1
ATOM 622 C C . GLN A 1 87 ? -2.882 7.711 14.816 1.00 87.00 87 GLN A C 1
ATOM 624 O O . GLN A 1 87 ? -2.143 7.881 15.781 1.00 87.00 87 GLN A O 1
ATOM 629 N N . LEU A 1 88 ? -2.783 6.656 14.003 1.00 88.81 88 LEU A N 1
ATOM 630 C CA . LEU A 1 88 ? -1.774 5.611 14.168 1.00 88.81 88 LEU A CA 1
ATOM 631 C C . LEU A 1 88 ? -0.408 6.061 13.637 1.00 88.81 88 LEU A C 1
ATOM 633 O O . LEU A 1 88 ? 0.617 5.749 14.234 1.00 88.81 88 LEU A O 1
ATOM 637 N N . GLY A 1 89 ? -0.380 6.800 12.522 1.00 88.94 89 GLY A N 1
ATOM 638 C CA . GLY A 1 89 ? 0.827 7.314 11.866 1.00 88.94 89 GLY A CA 1
ATOM 639 C C . GLY A 1 89 ? 1.670 6.235 11.176 1.00 88.94 89 GLY A C 1
ATOM 640 O O . GLY A 1 89 ? 2.031 6.378 10.010 1.00 88.94 89 GLY A O 1
ATOM 641 N N . ARG A 1 90 ? 1.951 5.130 11.871 1.00 90.06 90 ARG A N 1
ATOM 642 C CA . ARG A 1 90 ? 2.623 3.927 11.372 1.00 90.06 90 ARG A CA 1
ATOM 643 C C . ARG A 1 90 ? 1.959 2.697 11.987 1.00 90.06 90 ARG A C 1
ATOM 645 O O . ARG A 1 90 ? 1.538 2.724 13.138 1.00 90.06 90 ARG A O 1
ATOM 652 N N . ILE A 1 91 ? 1.882 1.623 11.212 1.00 90.44 91 ILE A N 1
ATOM 653 C CA . ILE A 1 91 ? 1.368 0.327 11.659 1.00 90.44 91 ILE A CA 1
ATOM 654 C C . ILE A 1 91 ? 2.337 -0.775 11.244 1.00 90.44 91 ILE A C 1
ATOM 656 O O . ILE A 1 91 ? 2.999 -0.650 10.213 1.00 90.44 91 ILE A O 1
ATOM 660 N N . ASP A 1 92 ? 2.353 -1.865 12.005 1.00 93.06 92 ASP A N 1
ATOM 661 C CA . ASP A 1 92 ? 2.993 -3.112 11.597 1.00 93.06 92 ASP A CA 1
ATOM 662 C C . ASP A 1 92 ? 1.939 -4.002 10.931 1.00 93.06 92 ASP A C 1
ATOM 664 O O . ASP A 1 92 ? 1.041 -4.536 11.586 1.00 93.06 92 ASP A O 1
ATOM 668 N N . ALA A 1 93 ? 2.014 -4.109 9.605 1.00 92.75 93 ALA A N 1
ATOM 669 C CA . ALA A 1 93 ? 1.114 -4.916 8.787 1.00 92.75 93 ALA A CA 1
ATOM 670 C C . ALA A 1 93 ? 1.867 -6.096 8.162 1.00 92.75 93 ALA A C 1
ATOM 672 O O . ALA A 1 93 ? 3.051 -6.000 7.845 1.00 92.75 93 ALA A O 1
ATOM 673 N N . GLN A 1 94 ? 1.162 -7.203 7.945 1.00 94.06 94 GLN A N 1
ATOM 674 C CA . GLN A 1 94 ? 1.689 -8.339 7.193 1.00 94.06 94 GLN A CA 1
ATOM 675 C C . GLN A 1 94 ? 1.654 -8.011 5.703 1.00 94.06 94 GLN A C 1
ATOM 677 O O . GLN A 1 94 ? 0.592 -7.675 5.183 1.00 94.06 94 GLN A O 1
ATOM 682 N N . ALA A 1 95 ? 2.796 -8.117 5.028 1.00 93.50 95 ALA A N 1
ATOM 683 C CA . ALA A 1 95 ? 2.920 -7.881 3.596 1.00 93.50 95 ALA A CA 1
ATOM 684 C C . ALA A 1 95 ? 3.152 -9.202 2.860 1.00 93.50 95 ALA A C 1
ATOM 686 O O . ALA A 1 95 ? 4.029 -9.984 3.222 1.00 93.50 95 ALA A O 1
ATOM 687 N N . THR A 1 96 ? 2.379 -9.463 1.812 1.00 94.25 96 THR A N 1
ATOM 688 C CA . THR A 1 96 ? 2.541 -10.654 0.971 1.00 94.25 96 THR A CA 1
ATOM 689 C C . THR A 1 96 ? 2.449 -10.260 -0.490 1.00 94.25 96 THR A C 1
ATOM 691 O O . THR A 1 96 ? 1.496 -9.602 -0.901 1.00 94.25 96 THR A O 1
ATOM 694 N N . GLN A 1 97 ? 3.439 -10.653 -1.285 1.00 91.50 97 GLN A N 1
ATOM 695 C CA . GLN A 1 97 ? 3.401 -10.425 -2.722 1.00 91.50 97 GLN A CA 1
ATOM 696 C C . GLN A 1 97 ? 2.330 -11.321 -3.351 1.00 91.50 97 GLN A C 1
ATOM 698 O O . GLN A 1 97 ? 2.268 -12.518 -3.074 1.00 91.50 97 GLN A O 1
ATOM 703 N N . VAL A 1 98 ? 1.488 -10.742 -4.201 1.00 93.06 98 VAL A N 1
ATOM 704 C CA . VAL A 1 98 ? 0.394 -11.441 -4.884 1.00 93.06 98 VAL A CA 1
AT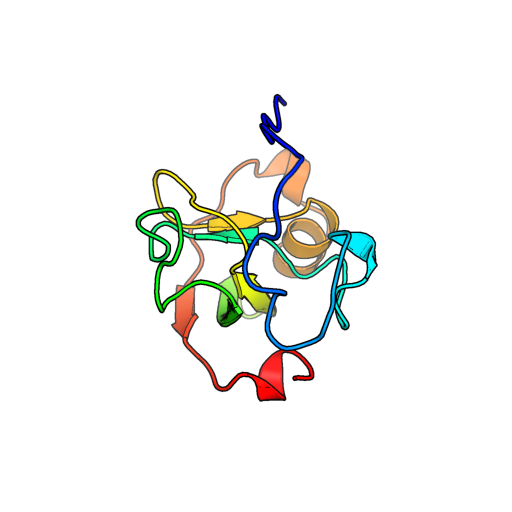OM 705 C C . VAL A 1 98 ? 0.454 -11.190 -6.390 1.00 93.06 98 VAL A C 1
ATOM 707 O O . VAL A 1 98 ? 1.198 -10.335 -6.873 1.00 93.06 98 VAL A O 1
ATOM 710 N N . ALA A 1 99 ? -0.332 -11.950 -7.154 1.00 91.50 99 ALA A N 1
ATOM 711 C CA . ALA A 1 99 ? -0.438 -11.760 -8.596 1.00 91.50 99 ALA A CA 1
ATOM 712 C C . ALA A 1 99 ? -0.956 -10.353 -8.943 1.00 91.50 99 ALA A C 1
ATOM 714 O O . ALA A 1 99 ? -1.795 -9.793 -8.234 1.00 91.50 99 ALA A O 1
ATOM 715 N N . LEU A 1 100 ? -0.499 -9.806 -10.073 1.00 85.19 100 LEU A N 1
ATOM 716 C CA . LEU A 1 100 ? -0.905 -8.483 -10.564 1.00 85.19 100 LEU A CA 1
ATOM 717 C C . LEU A 1 100 ? -2.420 -8.328 -10.740 1.00 85.19 100 LEU A C 1
ATOM 719 O O . LEU A 1 100 ? -2.964 -7.259 -10.452 1.00 85.19 100 LEU A O 1
ATOM 723 N N . SER A 1 101 ? -3.108 -9.425 -11.055 1.00 85.69 101 SER A N 1
ATOM 724 C CA . SER A 1 101 ? -4.565 -9.475 -11.181 1.00 85.69 101 SER A CA 1
ATOM 725 C C . SER A 1 101 ? -5.292 -9.063 -9.899 1.00 85.69 101 SER A C 1
ATOM 727 O O . SER A 1 101 ? -6.368 -8.469 -9.958 1.00 85.69 101 SER A O 1
ATOM 729 N N . ALA A 1 102 ? -4.685 -9.277 -8.727 1.00 87.44 102 ALA A N 1
ATOM 730 C CA . ALA A 1 102 ? -5.228 -8.832 -7.446 1.00 87.44 102 ALA A CA 1
ATOM 731 C C . ALA A 1 102 ? -5.211 -7.297 -7.293 1.00 87.44 102 ALA A C 1
ATOM 733 O O . ALA A 1 102 ? -5.978 -6.748 -6.496 1.00 87.44 102 ALA A O 1
ATOM 734 N N . CYS A 1 103 ? -4.377 -6.604 -8.072 1.00 83.56 103 CYS A N 1
ATOM 735 C CA . CYS A 1 103 ? -4.338 -5.151 -8.225 1.00 83.56 103 CYS A CA 1
ATOM 736 C C . CYS A 1 103 ? -5.064 -4.668 -9.496 1.00 83.56 103 CYS A C 1
ATOM 738 O O . CYS A 1 103 ? -5.006 -3.478 -9.799 1.00 83.56 103 CYS A O 1
ATOM 740 N N . GLY A 1 104 ? -5.812 -5.540 -10.185 1.00 77.81 104 GLY A N 1
ATOM 741 C CA . GLY A 1 104 ? -6.610 -5.185 -11.365 1.00 77.81 104 GLY A CA 1
ATOM 742 C C . GLY A 1 104 ? -5.791 -5.003 -12.645 1.00 77.81 104 GLY A C 1
ATOM 743 O O . GLY A 1 104 ? -6.206 -4.229 -13.506 1.00 77.81 104 GLY A O 1
ATOM 744 N N . LEU A 1 105 ? -4.638 -5.675 -12.730 1.00 72.19 105 LEU A N 1
ATOM 745 C CA . LEU A 1 105 ? -3.701 -5.649 -13.854 1.00 72.19 105 LEU A CA 1
ATOM 746 C C . LEU A 1 105 ? -3.480 -7.032 -14.465 1.00 72.19 105 LEU A C 1
ATOM 748 O O . LEU A 1 105 ? -3.425 -8.013 -13.690 1.00 72.19 105 LEU A O 1
#

pLDDT: mean 77.8, std 18.02, range [24.69, 94.44]

Organism: Colletotrichum fructicola (strain Nara gc5) (NCBI:txid1213859)

Secondary structure (DSSP, 8-state):
--------SS-----TTT--SGGGSTTTT-EEEETT--STT-TTTT-EEEEEETTEEEEEEEEEE-SSSEEE-HHHHHHHHTS-HHHHSS---EEEEE-GGGGT-

Sequence (105 aa):
MTVPAPSPPSPAPTAPNGWQTQANVARFPYIGGSDAIAGWNSPNCGTCWQLTYNGKSINVLAVDHAGSGFNLALGAMNDLTNGQANQLGRIDAQATQVALSACGL

InterPro domains:
  IPR010829 Eliciting plant response-like/Cerato-platanin [PF07249] (19-105)
  IPR010829 Eliciting plant response-like/Cerato-platanin [cd22778] (28-103)
  IPR036908 RlpA-like domain superfamily [G3DSA:2.40.40.10] (11-105)
  IPR036908 RlpA-like domain superfamily [SSF50685] (17-101)

Radius of gyration: 13.51 Å; chains: 1; bounding box: 26×28×36 Å

=== Feature glossary ===
Key to the feature types in this record:

— What the protein is —

Primary structure: the covalent order of the twenty standard amino acids along the backbone. Two proteins with the same sequence will (almost always) fold to the same structure; two with 30% identity often share a fold but not the details.

Database cross-references. InterPro integrates a dozen domain/family signature databases into unified entries with residue-range hits. GO terms attach function/process/location labels with evidence codes. CATH codes position the fold in a four-level structural taxonomy. Organism is the NCBI-taxonomy species name.

— Where its atoms are —

The mmCIF block holds the 3D Cartesian coordinates of each backbone atom (N, Cα, C, O) in ångströms. mmCIF is the PDB's canonical archive format — a tagged-loop text representation of the atomic model.

Six rendered views show the 3D structure from the faces of a cube — i.e. along ±x, ±y, ±z. Rendering representation is drawn randomly per protein from cartoon (secondary-structure ribbons), sticks (backbone bonds), or molecular surface; coloring is either N→C rainbow (blue at the N-terminus through red at the C-terminus) or one color per chain.

— Local backbone conformation —

DSSP 8-state secondary structure assigns each residue one of H (α-helix), G (3₁₀-helix), I (π-helix), E (extended β-strand), B (isolated β-bridge), T (hydrogen-bonded turn), S (bend), or '-' (coil). The assignment is computed from backbone hydrogen-bond geometry via the Kabsch–Sander algorithm.

P-SEA three-state annotation labels each residue as helix, strand, or coil based purely on the geometry of the Cα trace. It serves as a fallback when the full backbone (and thus DSSP) is unavailable.

The φ/ψ torsion pair specifies the backbone conformation at each residue. φ rotates about the N–Cα bond, ψ about the Cα–C bond. Steric clashes forbid most of the (φ, ψ) plane — the allowed regions (α-helix basin, β-sheet basin, left-handed helix) are the Ramachandran-allowed regions.

— Global shape and packing —

The geometric summary reports three shape descriptors. Rg (radius of gyration) measures how spread out the Cα atoms are about their centre of mass; compact globular proteins have small Rg, elongated or unfolded ones large. Cα contacts (<8 Å, |i−j|>4) count long-range residue pairs in spatial proximity — high for tightly packed folds, near zero for rods or random coil. The bounding-box extents give the protein's footprint along x, y, z in Å.

Accessible surface area quantifies burial. A residue with SASA near zero is packed into the hydrophobic core; one with SASA >100 Å² sits on the surface. Computed here via the Shrake–Rupley numerical algorithm with a 1.4 Å probe.

Plot images: a contact map (which residues are close in 3D, as an N×N binary image), a Ramachandran scatter (backbone torsion angles, revealing secondary-structure composition at a glance), and — for AlphaFold structures — a PAE heatmap (pairwise prediction confidence).

— Structural neighborhood —

The Foldseek 3Di string encodes local tertiary geometry as a 20-letter alphabet — one character per residue — derived from the relative positions of nearby Cα atoms. Unlike the amino-acid sequence, 3Di is a direct function of the 3D structure, so two proteins with the same fold have similar 3Di strings even at low sequence identity.

Nearest PDB neighbors are the top structural matches found by Foldseek when searching this structure against the entire Protein Data Bank. Each hit reports a TM-score (0 to 1; >0.5 almost always implies the same fold) and an E-value. These are *structural* homologs — they may share no detectable sequence similarity.

— Confidence and disorder —

For AlphaFold models, the B-factor field carries pLDDT — the model's own estimate of local accuracy on a 0–100 scale. Regions with pLDDT<50 should be treated as essentially unmodeled; they often correspond to intrinsically disordered segments.

B-factor (Debye–Waller factor) reflects atomic displacement in the crystal lattice. It is an experimental observable (units Å²), not a prediction; low values mean the atom is pinned down, high values mean it moves or is heterogeneous across the crystal.

Predicted aligned error is AlphaFold's pairwise confidence. Unlike pLDDT (per-residue), PAE is per-residue-pair and captures whether two parts of the structure are correctly placed relative to each other. Units are ångströms of expected positional error.